Protein AF-X1II59-F1 (afdb_monomer_lite)

Sequence (95 aa):
MTVININIPVRIIDSIKDYAKILQDVVKMNISFDILKFSTTPKGITLIIDVPSEKLNQINEAFKSEGISVERKSTVCVDNELCIDCGACISLCPT

Radius of gyration: 16.46 Å; chains: 1; bounding box: 40×22×46 Å

Secondary structure (DSSP, 8-state):
-EEEEEEEEGGG--SHHHHHHHHHHHHHTT---EEEEEEEETTEEEEEEEE-GGGHHHHHHHHHTTT-EEEE-PPP---TTT-----TTGGG---

Organism: NCBI:txid412755

Structure (mmCIF, N/CA/C/O backbone):
data_AF-X1II59-F1
#
_entry.id   AF-X1II59-F1
#
loop_
_atom_site.group_PDB
_atom_site.id
_atom_site.type_symbol
_atom_site.label_atom_id
_atom_site.label_alt_id
_atom_site.label_comp_id
_atom_site.label_asym_id
_atom_site.label_entity_id
_atom_site.label_seq_id
_atom_site.pdbx_PDB_ins_code
_atom_site.Cartn_x
_atom_site.Cartn_y
_atom_site.Cartn_z
_atom_site.occupancy
_atom_site.B_iso_or_equiv
_atom_site.auth_seq_id
_atom_site.auth_comp_id
_atom_site.auth_asym_id
_atom_site.auth_atom_id
_atom_site.pdbx_PDB_model_num
ATOM 1 N N . MET A 1 1 ? -5.521 -7.296 -10.525 1.00 74.81 1 MET A N 1
ATOM 2 C CA . MET A 1 1 ? -4.652 -7.402 -9.339 1.00 74.81 1 MET A CA 1
ATOM 3 C C . M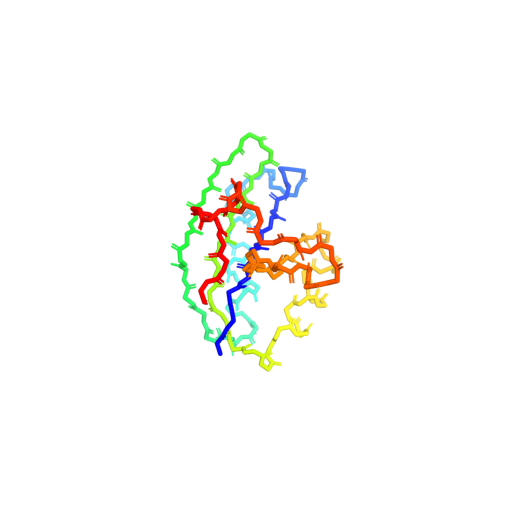ET A 1 1 ? -3.502 -6.434 -9.522 1.00 74.81 1 MET A C 1
ATOM 5 O O . MET A 1 1 ? -2.978 -6.318 -10.628 1.00 74.81 1 MET A O 1
ATOM 9 N N . THR A 1 2 ? -3.204 -5.638 -8.505 1.00 79.44 2 THR A N 1
ATOM 10 C CA . THR A 1 2 ? -2.181 -4.595 -8.541 1.00 79.44 2 THR A CA 1
ATOM 11 C C . THR A 1 2 ? -1.515 -4.501 -7.182 1.00 79.44 2 THR A C 1
ATOM 13 O O . THR A 1 2 ? -2.187 -4.351 -6.164 1.00 79.44 2 THR A O 1
ATOM 16 N N . VAL A 1 3 ? -0.184 -4.514 -7.192 1.00 82.38 3 VAL A N 1
ATOM 17 C CA . VAL A 1 3 ? 0.620 -4.378 -5.983 1.00 82.38 3 VAL A CA 1
ATOM 18 C C . VAL A 1 3 ? 0.784 -2.907 -5.625 1.00 82.38 3 VAL A C 1
ATOM 20 O O . VAL A 1 3 ? 1.262 -2.095 -6.426 1.00 82.38 3 VAL A O 1
ATOM 23 N N . ILE A 1 4 ? 0.431 -2.576 -4.391 1.00 80.62 4 ILE A N 1
ATOM 24 C CA . ILE A 1 4 ? 0.608 -1.248 -3.814 1.00 80.62 4 ILE A CA 1
ATOM 25 C C . ILE A 1 4 ? 1.504 -1.320 -2.583 1.00 80.62 4 ILE A C 1
ATOM 27 O O . ILE A 1 4 ? 1.519 -2.303 -1.842 1.00 80.62 4 ILE A O 1
ATOM 31 N N . ASN A 1 5 ? 2.282 -0.263 -2.399 1.00 81.44 5 ASN A N 1
ATOM 32 C CA . ASN A 1 5 ? 3.125 -0.031 -1.248 1.00 81.44 5 ASN A CA 1
ATOM 33 C C . ASN A 1 5 ? 2.501 1.082 -0.406 1.00 81.44 5 ASN A C 1
ATOM 35 O O . ASN A 1 5 ? 2.300 2.196 -0.881 1.00 81.44 5 ASN A O 1
ATOM 39 N N . ILE A 1 6 ? 2.183 0.764 0.838 1.00 79.31 6 ILE A N 1
ATOM 40 C CA . ILE A 1 6 ? 1.565 1.666 1.796 1.00 79.31 6 ILE A CA 1
ATOM 41 C C . ILE A 1 6 ? 2.628 2.017 2.828 1.00 79.31 6 ILE A C 1
ATOM 43 O O . ILE A 1 6 ? 3.116 1.148 3.558 1.00 79.31 6 ILE A O 1
ATOM 47 N N . ASN A 1 7 ? 2.992 3.296 2.881 1.00 77.62 7 ASN A N 1
ATOM 48 C CA . ASN A 1 7 ? 3.899 3.823 3.885 1.00 77.62 7 ASN A CA 1
ATOM 49 C C . ASN A 1 7 ? 3.112 4.619 4.924 1.00 77.62 7 ASN A C 1
ATOM 51 O O . ASN A 1 7 ? 2.458 5.617 4.608 1.00 77.62 7 ASN A O 1
ATOM 55 N N . ILE A 1 8 ? 3.189 4.161 6.169 1.00 79.75 8 ILE A N 1
ATOM 56 C CA . ILE A 1 8 ? 2.522 4.790 7.301 1.00 79.75 8 ILE A CA 1
ATOM 57 C C . ILE A 1 8 ? 3.614 5.388 8.190 1.00 79.75 8 ILE A C 1
ATOM 59 O O . ILE A 1 8 ? 4.351 4.631 8.832 1.00 79.75 8 ILE A O 1
ATOM 63 N N . PRO A 1 9 ? 3.768 6.722 8.219 1.00 75.06 9 PRO A N 1
ATOM 64 C CA . PRO A 1 9 ? 4.802 7.371 9.009 1.00 75.06 9 PRO A CA 1
ATOM 65 C C . PRO A 1 9 ? 4.557 7.185 10.507 1.00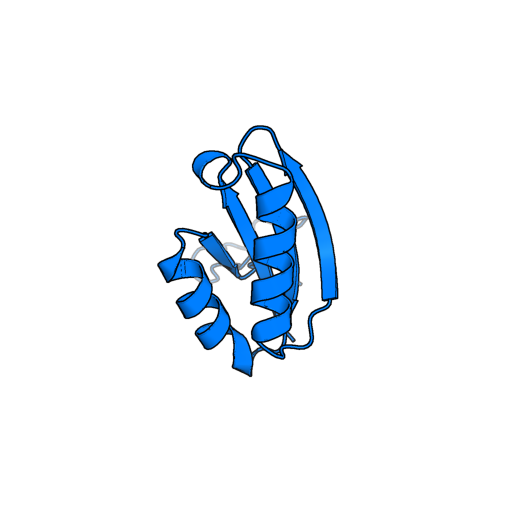 75.06 9 PRO A C 1
ATOM 67 O O . PRO A 1 9 ? 3.418 7.172 10.973 1.00 75.06 9 PRO A O 1
ATOM 70 N N . VAL A 1 10 ? 5.642 7.133 11.283 1.00 74.75 10 VAL A N 1
ATOM 71 C CA . VAL A 1 10 ? 5.582 6.927 12.743 1.00 74.75 10 VAL A CA 1
ATOM 72 C C . VAL A 1 10 ? 4.747 7.989 13.473 1.00 74.75 10 VAL A C 1
ATOM 74 O O . VAL A 1 10 ? 4.191 7.709 14.520 1.00 74.75 10 VAL A O 1
ATOM 77 N N . ARG A 1 11 ? 4.589 9.190 12.896 1.00 70.62 11 ARG A N 1
ATOM 78 C CA . ARG A 1 11 ? 3.761 10.276 13.454 1.00 70.62 11 ARG A CA 1
ATOM 79 C C . ARG A 1 11 ? 2.274 9.912 13.584 1.00 70.62 11 ARG A C 1
ATOM 81 O O . ARG A 1 11 ? 1.570 10.551 14.354 1.00 70.62 11 ARG A O 1
ATOM 88 N N . ILE A 1 12 ? 1.799 8.944 12.801 1.00 67.69 12 ILE A N 1
ATOM 89 C CA . ILE A 1 12 ? 0.411 8.455 12.832 1.00 67.69 12 ILE A CA 1
ATOM 90 C C . ILE A 1 12 ? 0.288 7.240 13.766 1.00 67.69 12 ILE A C 1
ATOM 92 O O . ILE A 1 12 ? -0.802 6.916 14.220 1.00 67.69 12 ILE A O 1
ATOM 96 N N . ILE A 1 13 ? 1.403 6.569 14.063 1.00 64.69 13 ILE A N 1
ATOM 97 C CA . ILE A 1 13 ? 1.441 5.322 14.823 1.00 64.69 13 ILE A CA 1
ATOM 98 C C . ILE A 1 13 ? 2.039 5.639 16.191 1.00 64.69 13 ILE A C 1
ATOM 100 O O . ILE A 1 13 ? 3.239 5.480 16.412 1.00 64.69 13 ILE A O 1
ATOM 104 N N . ASP A 1 14 ? 1.194 6.105 17.104 1.00 58.94 14 ASP A N 1
ATOM 105 C CA . ASP A 1 14 ? 1.605 6.427 18.473 1.00 58.94 14 ASP A CA 1
ATOM 106 C C . ASP A 1 14 ? 1.532 5.171 19.370 1.00 58.94 14 ASP A C 1
ATOM 108 O O . ASP A 1 14 ? 2.212 5.072 20.392 1.00 58.94 14 ASP A O 1
ATOM 112 N N . SER A 1 15 ? 0.745 4.151 18.985 1.00 58.28 15 SER A N 1
ATOM 113 C CA . SER A 1 15 ? 0.585 2.925 19.777 1.00 58.28 15 SER A CA 1
ATOM 114 C C . SER A 1 15 ? 0.178 1.681 18.967 1.00 58.28 15 SER A C 1
ATOM 116 O O . SER A 1 15 ? -0.288 1.751 17.834 1.00 58.28 15 SER A O 1
ATOM 118 N N . ILE A 1 16 ? 0.258 0.498 19.596 1.00 58.12 16 ILE A N 1
ATOM 119 C CA . ILE A 1 16 ? -0.258 -0.789 19.075 1.00 58.12 16 ILE A CA 1
ATOM 120 C C . ILE A 1 16 ? -1.737 -0.705 18.639 1.00 58.12 16 ILE A C 1
ATOM 122 O O . ILE A 1 16 ? -2.183 -1.463 17.779 1.00 58.12 16 ILE A O 1
ATOM 126 N N . LYS A 1 17 ? -2.502 0.238 19.201 1.00 57.62 17 LYS A N 1
ATOM 127 C CA . LYS A 1 17 ? -3.910 0.472 18.854 1.00 57.62 17 LYS A CA 1
ATOM 128 C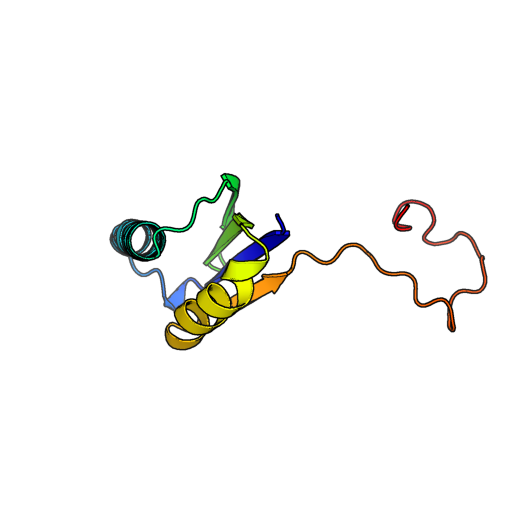 C . LYS A 1 17 ? -4.108 0.965 17.415 1.00 57.62 17 LYS A C 1
ATOM 130 O O . LYS A 1 17 ? -5.137 0.649 16.822 1.00 57.62 17 LYS A O 1
ATOM 135 N N . ASP A 1 18 ? -3.13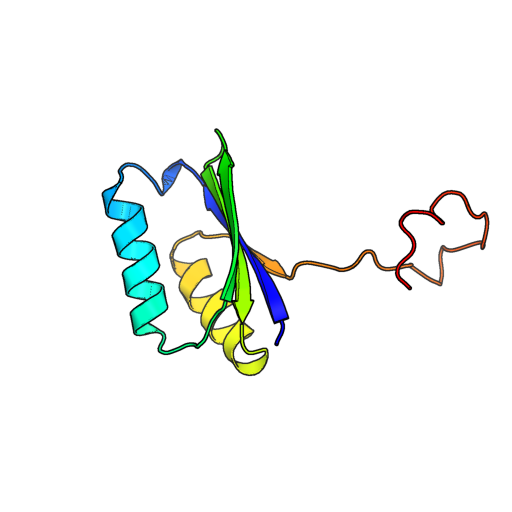0 1.656 16.836 1.00 63.56 18 ASP A N 1
ATOM 136 C CA . ASP A 1 18 ? -3.232 2.190 15.473 1.00 63.56 18 ASP A CA 1
ATOM 137 C C . ASP A 1 18 ? -3.208 1.074 14.417 1.00 63.56 18 ASP A C 1
ATOM 139 O O . ASP A 1 18 ? -3.920 1.144 13.419 1.00 63.56 18 ASP A O 1
ATOM 143 N N . TYR A 1 19 ? -2.500 -0.028 14.687 1.00 62.91 19 TYR A N 1
ATOM 144 C CA . TYR A 1 19 ? -2.484 -1.219 13.827 1.00 62.91 19 TYR A CA 1
ATOM 145 C C . TYR A 1 19 ? -3.875 -1.845 13.702 1.00 62.91 19 TYR A C 1
ATOM 147 O O . TYR A 1 19 ? -4.298 -2.220 12.609 1.00 62.91 19 TYR A O 1
ATOM 155 N N . ALA A 1 20 ? -4.602 -1.940 14.820 1.00 59.22 20 ALA A N 1
ATOM 156 C CA . ALA A 1 20 ? -5.959 -2.469 14.830 1.00 59.22 20 ALA A CA 1
ATOM 157 C C . ALA A 1 20 ? -6.920 -1.555 14.062 1.00 59.22 20 ALA A C 1
ATOM 159 O O . ALA A 1 20 ? -7.790 -2.058 13.359 1.00 59.22 20 ALA A O 1
ATOM 160 N N . LYS A 1 21 ? -6.738 -0.231 14.151 1.00 64.56 21 LYS A N 1
ATOM 161 C CA . LYS A 1 21 ? -7.539 0.743 13.402 1.00 64.56 21 LYS A CA 1
ATOM 162 C C . LYS A 1 21 ? -7.314 0.608 11.892 1.00 64.56 21 LYS A C 1
ATOM 164 O O . LYS A 1 21 ? -8.281 0.445 11.159 1.00 64.56 21 LYS A O 1
ATOM 169 N N . ILE A 1 22 ? -6.055 0.534 11.452 1.00 65.62 22 ILE A N 1
ATOM 170 C CA . ILE A 1 22 ? -5.700 0.309 10.040 1.00 65.62 22 ILE A CA 1
ATOM 171 C C . ILE A 1 22 ? -6.326 -0.994 9.525 1.00 65.62 22 ILE A C 1
ATOM 173 O O . ILE A 1 22 ? -6.947 -1.008 8.467 1.00 65.62 22 ILE A O 1
ATOM 177 N N . LEU A 1 23 ? -6.219 -2.089 10.285 1.00 62.28 23 LEU A N 1
ATOM 178 C CA . LEU A 1 23 ? -6.839 -3.364 9.914 1.00 62.28 23 LEU A CA 1
ATOM 179 C C . LEU A 1 23 ? -8.369 -3.267 9.863 1.00 62.28 23 LEU A C 1
ATOM 181 O O . LEU A 1 23 ? -8.984 -3.817 8.955 1.00 62.28 23 LEU A O 1
ATOM 185 N N . GLN A 1 24 ? -8.991 -2.559 10.805 1.00 62.78 24 GLN A N 1
ATOM 186 C CA . GLN A 1 24 ? -10.439 -2.354 10.818 1.00 62.78 24 GLN A CA 1
ATOM 187 C C . GLN A 1 24 ? -10.919 -1.529 9.628 1.00 62.78 24 GLN A C 1
ATOM 189 O O . GLN A 1 24 ? -11.949 -1.863 9.049 1.00 62.78 24 GLN A O 1
ATOM 194 N N . ASP A 1 25 ? -10.197 -0.477 9.253 1.00 67.25 25 ASP A N 1
ATOM 195 C CA . ASP A 1 25 ? -10.567 0.353 8.110 1.00 67.25 25 ASP A CA 1
ATOM 196 C C . ASP A 1 25 ? -10.391 -0.416 6.799 1.00 67.25 25 ASP A C 1
ATOM 198 O O . ASP A 1 25 ? -11.296 -0.414 5.967 1.00 67.25 25 ASP A O 1
ATOM 202 N N . VAL A 1 26 ? -9.333 -1.218 6.672 1.00 63.81 26 VAL A N 1
ATOM 203 C CA . VAL A 1 26 ? -9.167 -2.131 5.536 1.00 63.81 26 VAL A CA 1
ATOM 204 C C . VAL A 1 26 ? -10.291 -3.184 5.476 1.00 63.81 26 VAL A C 1
ATOM 206 O O . VAL A 1 26 ? -10.846 -3.427 4.404 1.00 63.81 26 VAL A O 1
ATOM 209 N N . VAL A 1 27 ? -10.694 -3.770 6.610 1.00 60.44 27 VAL A N 1
ATOM 210 C CA . VAL A 1 27 ? -11.826 -4.718 6.674 1.00 60.44 27 VAL A CA 1
ATOM 211 C C . VAL A 1 27 ? -13.148 -4.041 6.291 1.00 60.44 27 VAL A C 1
ATOM 213 O O . VAL A 1 27 ? -13.938 -4.619 5.544 1.00 60.44 27 VAL A O 1
ATOM 216 N N . LYS A 1 28 ? -13.389 -2.798 6.731 1.00 65.12 28 LYS A N 1
ATOM 217 C CA . LYS A 1 28 ? -14.589 -2.024 6.360 1.00 65.12 28 LYS A CA 1
ATOM 218 C C . LYS A 1 28 ? -14.673 -1.726 4.869 1.00 65.12 28 LYS A C 1
ATOM 220 O O . LYS A 1 28 ? -15.776 -1.569 4.352 1.00 65.12 28 LYS A O 1
ATOM 225 N N . MET A 1 29 ? -13.542 -1.638 4.173 1.00 65.81 29 MET A N 1
ATOM 226 C CA . MET A 1 29 ? -13.537 -1.353 2.739 1.00 65.81 29 MET A CA 1
ATOM 227 C C . MET A 1 29 ? -14.114 -2.508 1.904 1.00 65.81 29 MET A C 1
ATOM 229 O O . MET A 1 29 ? -14.442 -2.289 0.738 1.00 65.81 29 MET A O 1
ATOM 233 N N . ASN A 1 30 ? -14.301 -3.703 2.487 1.00 67.88 30 ASN A N 1
ATOM 234 C CA . ASN A 1 30 ? -14.801 -4.904 1.806 1.00 67.88 30 ASN A CA 1
ATOM 235 C C . ASN A 1 30 ? -14.013 -5.209 0.516 1.00 67.88 30 ASN A C 1
ATOM 237 O O . ASN A 1 30 ? -14.577 -5.549 -0.526 1.00 67.88 30 ASN A O 1
ATOM 241 N N . ILE A 1 31 ? -12.694 -5.017 0.579 1.00 72.06 31 ILE A N 1
ATOM 242 C CA . ILE A 1 31 ? -11.758 -5.275 -0.514 1.00 72.06 31 ILE A CA 1
ATOM 243 C C . ILE A 1 31 ? -11.027 -6.572 -0.177 1.00 72.06 31 ILE A C 1
ATOM 245 O O . ILE A 1 31 ? -10.528 -6.725 0.933 1.00 72.06 31 ILE A O 1
ATOM 249 N N . SER A 1 32 ? -10.953 -7.503 -1.126 1.00 71.06 32 SER A N 1
ATOM 250 C CA . SER A 1 32 ? -10.065 -8.663 -1.006 1.00 71.06 32 SER A CA 1
ATOM 251 C C . SER A 1 32 ? -8.631 -8.199 -1.238 1.00 71.06 32 SER A C 1
ATOM 253 O O . SER A 1 32 ? -8.374 -7.574 -2.262 1.00 71.06 32 SER A O 1
ATOM 255 N N . PHE A 1 33 ? -7.709 -8.475 -0.321 1.00 77.12 33 PHE A N 1
ATOM 256 C CA . PHE A 1 33 ? -6.298 -8.122 -0.478 1.00 77.12 33 PHE A CA 1
ATOM 257 C C . PHE A 1 33 ? -5.398 -9.207 0.104 1.00 77.12 33 PHE A C 1
ATOM 259 O O . PHE A 1 33 ? -5.764 -9.867 1.076 1.00 77.12 33 PHE A O 1
ATOM 266 N N . ASP A 1 34 ? -4.202 -9.336 -0.462 1.00 80.25 34 ASP A N 1
ATOM 267 C CA . ASP A 1 34 ? -3.158 -10.229 0.033 1.00 80.25 34 ASP A CA 1
ATOM 268 C C . ASP A 1 34 ? -1.980 -9.423 0.569 1.00 80.25 34 ASP A C 1
ATOM 270 O O . ASP A 1 34 ? -1.518 -8.473 -0.065 1.00 80.25 34 ASP A O 1
ATOM 274 N N . ILE A 1 35 ? -1.461 -9.804 1.738 1.00 83.00 35 ILE A N 1
ATOM 275 C CA . ILE A 1 35 ? -0.279 -9.161 2.320 1.00 83.00 35 ILE A CA 1
ATOM 276 C C . ILE A 1 35 ? 0.970 -9.839 1.761 1.00 83.00 35 ILE A C 1
ATOM 278 O O . ILE A 1 35 ? 1.336 -10.934 2.177 1.00 83.00 35 ILE A O 1
ATOM 282 N N . LEU A 1 36 ? 1.659 -9.160 0.843 1.00 83.38 36 LEU A N 1
ATOM 283 C CA . LEU A 1 36 ? 2.902 -9.656 0.250 1.00 83.38 36 LEU A CA 1
ATOM 284 C C . LEU A 1 36 ? 4.105 -9.422 1.166 1.00 83.38 36 LEU A C 1
ATOM 286 O O . LEU A 1 36 ? 5.033 -10.230 1.205 1.00 83.38 36 LEU A O 1
ATOM 290 N N . LYS A 1 37 ? 4.130 -8.289 1.876 1.00 83.81 37 LYS A N 1
ATOM 291 C CA . LYS A 1 37 ? 5.207 -7.961 2.817 1.00 83.81 37 LYS A CA 1
ATOM 292 C C . LYS A 1 37 ? 4.742 -6.974 3.874 1.00 83.81 37 LYS A C 1
ATOM 294 O O . LYS A 1 37 ? 4.125 -5.964 3.561 1.00 83.81 37 LYS A O 1
ATOM 299 N N . PHE A 1 38 ? 5.143 -7.223 5.112 1.00 84.75 38 PHE A N 1
ATOM 300 C CA . PHE A 1 38 ? 5.019 -6.282 6.218 1.00 84.75 38 PHE A CA 1
ATOM 301 C C . PHE A 1 38 ? 6.406 -6.013 6.800 1.00 84.75 38 PHE A C 1
ATOM 303 O O . PHE A 1 38 ? 7.205 -6.935 6.980 1.00 84.75 38 PHE A O 1
ATOM 310 N N . SER A 1 39 ? 6.743 -4.751 7.044 1.00 80.69 39 SER A N 1
ATOM 311 C CA . SER A 1 39 ? 8.029 -4.380 7.633 1.00 80.69 39 SER A CA 1
ATOM 312 C C . SER A 1 39 ? 7.896 -3.136 8.497 1.00 80.69 39 SER A C 1
ATOM 314 O O . SER A 1 39 ? 7.336 -2.126 8.074 1.00 80.69 39 SER A O 1
ATOM 316 N N . THR A 1 40 ? 8.468 -3.199 9.694 1.00 80.75 40 THR A N 1
ATOM 317 C CA . THR A 1 40 ? 8.559 -2.057 10.604 1.00 80.75 40 THR A CA 1
ATOM 318 C C . THR A 1 40 ? 9.940 -1.434 10.474 1.00 80.75 40 THR A C 1
ATOM 320 O O . THR A 1 40 ? 10.956 -2.124 10.532 1.00 80.75 40 THR A O 1
ATOM 323 N N . THR A 1 41 ? 9.983 -0.120 10.294 1.00 78.00 41 THR A N 1
ATOM 324 C CA . THR A 1 41 ? 11.214 0.669 10.210 1.00 78.00 41 THR A CA 1
ATOM 325 C C . THR A 1 41 ? 11.173 1.791 11.249 1.00 78.00 41 THR A C 1
ATOM 327 O O . THR A 1 41 ? 10.088 2.173 11.686 1.00 78.00 41 THR A O 1
ATOM 330 N N . PRO A 1 42 ? 12.313 2.405 11.609 1.00 79.31 42 PRO A N 1
ATOM 331 C CA . PRO A 1 42 ? 12.323 3.581 12.486 1.00 79.31 42 PRO A CA 1
ATOM 332 C C . PRO A 1 42 ? 11.507 4.767 11.943 1.00 79.31 42 PRO A C 1
ATOM 334 O O . PRO A 1 42 ? 11.119 5.647 12.702 1.00 79.31 42 PRO A O 1
ATOM 337 N N . LYS A 1 43 ? 11.250 4.805 10.626 1.00 77.50 43 LYS A N 1
ATOM 338 C CA . LYS A 1 43 ? 10.439 5.840 9.968 1.00 77.50 43 LYS A CA 1
ATOM 339 C C . LYS A 1 43 ? 8.931 5.557 10.031 1.00 77.50 43 LYS A C 1
ATOM 341 O O . LYS A 1 43 ? 8.143 6.458 9.750 1.00 77.50 43 LYS A O 1
ATOM 346 N N . GLY A 1 44 ? 8.529 4.339 10.398 1.00 79.94 44 GLY A N 1
ATOM 347 C CA . GLY A 1 44 ? 7.140 3.886 10.386 1.00 79.94 44 GLY A CA 1
ATOM 348 C C . GLY A 1 44 ? 6.978 2.489 9.787 1.00 79.94 44 GLY A C 1
ATOM 349 O O . GLY A 1 44 ? 7.924 1.699 9.724 1.00 79.94 44 GLY A O 1
ATOM 350 N N . ILE A 1 45 ? 5.772 2.177 9.324 1.00 81.75 45 ILE A N 1
ATOM 351 C CA . ILE A 1 45 ? 5.407 0.866 8.779 1.00 81.75 45 ILE A CA 1
ATOM 352 C C . ILE A 1 45 ? 5.397 0.930 7.256 1.00 81.75 45 ILE A C 1
ATOM 354 O O . ILE A 1 45 ? 4.912 1.887 6.658 1.00 81.75 45 ILE A O 1
ATOM 358 N N . THR A 1 46 ? 5.918 -0.117 6.629 1.00 81.25 46 THR A N 1
ATOM 359 C CA . THR A 1 46 ? 5.786 -0.362 5.194 1.00 81.25 46 THR A CA 1
ATOM 360 C C . THR A 1 46 ? 4.991 -1.644 4.987 1.00 81.25 46 THR A C 1
ATOM 362 O O . THR A 1 46 ? 5.389 -2.711 5.463 1.00 81.25 46 THR A O 1
ATOM 365 N N . LEU A 1 47 ? 3.870 -1.537 4.280 1.00 82.19 47 LEU A N 1
ATOM 366 C CA . LEU A 1 47 ? 2.981 -2.646 3.964 1.00 82.19 47 LEU A CA 1
ATOM 367 C C . LEU A 1 47 ? 2.854 -2.764 2.442 1.00 82.19 47 LEU A C 1
ATOM 369 O O . LEU A 1 47 ? 2.433 -1.829 1.772 1.00 82.19 47 LEU A O 1
ATOM 373 N N . ILE A 1 48 ? 3.210 -3.920 1.894 1.00 84.31 48 ILE A N 1
ATOM 374 C CA . ILE A 1 48 ? 3.044 -4.238 0.478 1.00 84.31 48 ILE A CA 1
ATOM 375 C C . ILE A 1 48 ? 1.870 -5.198 0.368 1.00 84.31 48 ILE A C 1
ATOM 377 O O . ILE A 1 48 ? 1.954 -6.320 0.876 1.00 84.31 48 ILE A O 1
ATOM 381 N N . ILE A 1 49 ? 0.804 -4.764 -0.298 1.00 82.75 49 ILE A N 1
ATOM 382 C CA . ILE A 1 49 ? -0.400 -5.570 -0.508 1.00 82.75 49 ILE A CA 1
ATOM 383 C C . ILE A 1 49 ? -0.748 -5.677 -1.987 1.00 82.75 49 ILE A C 1
ATOM 385 O O . ILE A 1 49 ? -0.476 -4.758 -2.762 1.00 82.75 49 ILE A O 1
ATOM 389 N N . ASP A 1 50 ? -1.350 -6.796 -2.372 1.00 83.44 50 ASP A N 1
ATOM 390 C CA . ASP A 1 50 ? -1.986 -6.964 -3.675 1.00 83.44 50 ASP A CA 1
ATOM 391 C C . ASP A 1 50 ? -3.490 -6.715 -3.550 1.00 83.44 50 ASP A C 1
ATOM 393 O O . ASP A 1 50 ? -4.136 -7.243 -2.644 1.00 83.44 50 ASP A O 1
ATOM 397 N N . VAL A 1 51 ? -4.033 -5.866 -4.425 1.00 83.69 51 VAL A N 1
ATOM 398 C CA . VAL A 1 51 ? -5.442 -5.455 -4.410 1.00 83.69 51 VAL A CA 1
ATOM 399 C C . VAL A 1 51 ? -6.066 -5.502 -5.813 1.00 83.69 51 VAL A C 1
ATOM 401 O O . VAL A 1 51 ? -5.368 -5.356 -6.822 1.00 83.69 51 VAL A O 1
ATOM 404 N N . PRO A 1 52 ? -7.398 -5.629 -5.929 1.00 83.00 52 PRO A N 1
ATOM 405 C CA . PRO A 1 52 ? -8.117 -5.467 -7.183 1.00 83.00 52 PRO A CA 1
ATOM 406 C C . PRO A 1 52 ? -7.859 -4.087 -7.792 1.00 83.00 52 PRO A C 1
ATOM 408 O O . PRO A 1 52 ? -8.027 -3.055 -7.143 1.00 83.00 52 PRO A O 1
ATOM 411 N N . SER A 1 53 ? -7.492 -4.061 -9.071 1.00 81.12 53 SER A N 1
ATOM 412 C CA . SER A 1 53 ? -7.096 -2.843 -9.792 1.00 81.12 53 SER A CA 1
ATOM 413 C C . SER A 1 53 ? -8.221 -1.799 -9.849 1.00 81.12 53 SER A C 1
ATOM 415 O O . SER A 1 53 ? -7.968 -0.601 -9.786 1.00 81.12 53 SER A O 1
ATOM 417 N N . GLU A 1 54 ? -9.469 -2.262 -9.893 1.00 81.00 54 GLU A N 1
ATOM 418 C CA . GLU A 1 54 ? -10.695 -1.455 -9.834 1.00 81.00 54 GLU A CA 1
ATOM 419 C C . GLU A 1 54 ? -10.870 -0.681 -8.516 1.00 81.00 54 GLU A C 1
ATOM 421 O O . GLU A 1 54 ? -11.472 0.392 -8.499 1.00 81.00 54 GLU A O 1
ATOM 426 N N . LYS A 1 55 ? -10.311 -1.182 -7.409 1.00 78.19 55 LYS A N 1
ATOM 427 C CA . LYS A 1 55 ? -10.441 -0.583 -6.073 1.00 78.19 55 LYS A CA 1
ATOM 428 C C . LYS A 1 55 ? -9.314 0.386 -5.728 1.00 78.19 55 LYS A C 1
ATOM 430 O O . LYS A 1 55 ? -9.359 1.033 -4.685 1.00 78.19 55 LYS A O 1
ATOM 435 N N . LEU A 1 56 ? -8.327 0.540 -6.609 1.00 78.19 56 LEU A N 1
ATOM 436 C CA . LEU A 1 56 ? -7.122 1.329 -6.353 1.00 78.19 56 LEU A CA 1
ATOM 437 C C . LEU A 1 56 ? -7.422 2.819 -6.112 1.00 78.19 56 LEU A C 1
ATOM 439 O O . LEU A 1 56 ? -6.811 3.439 -5.246 1.00 78.19 56 LEU A O 1
ATOM 443 N N . ASN A 1 57 ? -8.402 3.380 -6.825 1.00 79.38 57 ASN 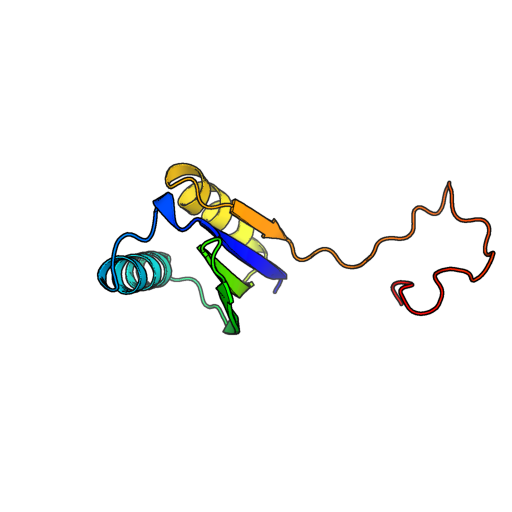A N 1
ATOM 444 C CA . ASN A 1 57 ? -8.831 4.769 -6.623 1.00 79.38 57 ASN A CA 1
ATOM 445 C C . ASN A 1 57 ? -9.503 4.964 -5.257 1.00 79.38 57 ASN A C 1
ATOM 447 O O . ASN A 1 57 ? -9.136 5.876 -4.524 1.00 79.38 57 ASN A O 1
ATOM 451 N N . GLN A 1 58 ? -10.410 4.055 -4.886 1.00 79.44 58 GLN A N 1
ATOM 452 C CA . GLN A 1 58 ? -11.095 4.073 -3.590 1.00 79.44 58 GLN A CA 1
ATOM 453 C C . GLN A 1 58 ? -10.095 3.972 -2.425 1.00 79.44 58 GLN A C 1
ATOM 455 O O . GLN A 1 58 ? -10.237 4.653 -1.412 1.00 79.44 58 GLN A O 1
ATOM 460 N N . ILE A 1 59 ? -9.059 3.146 -2.595 1.00 77.62 59 ILE A N 1
ATOM 461 C CA . ILE A 1 59 ? -7.950 2.991 -1.650 1.00 77.62 59 ILE A CA 1
ATOM 462 C C . ILE A 1 59 ? -7.154 4.289 -1.508 1.00 77.62 59 ILE A C 1
ATOM 464 O O . ILE A 1 59 ? -6.936 4.760 -0.393 1.00 77.62 59 ILE A O 1
ATOM 468 N N . ASN A 1 60 ? -6.751 4.887 -2.630 1.00 78.62 60 ASN A N 1
ATOM 469 C CA . ASN A 1 60 ? -5.997 6.136 -2.620 1.00 78.62 60 ASN A CA 1
ATOM 470 C C . ASN A 1 60 ? -6.770 7.266 -1.936 1.00 78.62 60 ASN A C 1
ATOM 472 O O . ASN A 1 60 ? -6.180 8.003 -1.154 1.00 78.62 60 ASN A O 1
ATOM 476 N N . GLU A 1 61 ? -8.071 7.406 -2.195 1.00 77.31 61 GLU A N 1
ATOM 477 C CA . GLU A 1 61 ? -8.884 8.444 -1.554 1.00 77.31 61 GLU A CA 1
ATOM 478 C C . GLU A 1 61 ? -9.016 8.237 -0.041 1.00 77.31 61 GLU A C 1
ATOM 480 O O . GLU A 1 61 ? -8.816 9.188 0.719 1.00 77.31 61 GLU A O 1
ATOM 485 N N . ALA A 1 62 ? -9.274 7.002 0.405 1.00 73.69 62 ALA A N 1
ATOM 486 C CA . ALA A 1 62 ? -9.393 6.680 1.826 1.00 73.69 62 ALA A CA 1
ATOM 487 C C . ALA A 1 62 ? -8.097 6.994 2.592 1.00 73.69 62 ALA A C 1
ATOM 489 O O . ALA A 1 62 ? -8.121 7.692 3.605 1.00 73.69 62 ALA A O 1
ATOM 490 N N . PHE A 1 63 ? -6.951 6.553 2.067 1.00 73.44 63 PHE A N 1
ATOM 491 C CA . PHE A 1 63 ? -5.658 6.735 2.729 1.00 73.44 63 PHE A CA 1
ATOM 492 C C . PHE A 1 63 ? -5.109 8.163 2.625 1.00 73.44 63 PHE A C 1
ATOM 494 O O . PHE A 1 63 ? -4.472 8.648 3.565 1.00 73.44 63 PHE A O 1
ATOM 501 N N . LYS A 1 64 ? -5.405 8.887 1.537 1.00 72.38 64 LYS A N 1
ATOM 502 C CA . LYS A 1 64 ? -4.998 10.292 1.374 1.00 72.38 64 LYS A CA 1
ATOM 503 C C . LYS A 1 64 ? -5.633 11.197 2.431 1.00 72.38 64 LYS A C 1
ATOM 505 O O . LYS A 1 64 ? -4.975 12.129 2.890 1.00 72.38 64 LYS A O 1
ATOM 510 N N . SER A 1 65 ? -6.866 10.904 2.856 1.00 66.38 65 SER A N 1
ATOM 511 C CA . SER A 1 65 ? -7.540 11.652 3.925 1.00 66.38 65 SER A CA 1
ATOM 512 C C . SER A 1 65 ? -6.892 11.467 5.304 1.00 66.38 65 SER A C 1
ATOM 514 O O . SER A 1 65 ? -7.068 12.322 6.169 1.00 66.38 65 SER A O 1
ATOM 516 N N . GLU A 1 66 ? -6.139 10.384 5.515 1.00 67.19 66 GLU A N 1
ATOM 517 C CA . GLU A 1 66 ? -5.432 10.098 6.771 1.00 67.19 66 GLU A CA 1
ATOM 518 C C . GLU A 1 66 ? -3.929 10.436 6.706 1.00 67.19 66 GLU A C 1
ATOM 520 O O . GLU A 1 66 ? -3.199 10.199 7.663 1.00 67.19 66 GLU A O 1
ATOM 525 N N . GLY A 1 67 ? -3.446 11.024 5.602 1.00 66.56 67 GLY A N 1
ATOM 526 C CA . GLY A 1 67 ? -2.028 11.368 5.425 1.00 66.56 67 GLY A CA 1
ATOM 527 C C . GLY A 1 67 ? -1.120 10.159 5.167 1.00 66.56 67 GLY A C 1
ATOM 528 O O . GLY A 1 67 ? 0.100 10.255 5.314 1.00 66.56 67 GLY A O 1
ATOM 529 N N . ILE A 1 68 ? -1.705 9.023 4.783 1.00 74.94 68 ILE A N 1
ATOM 530 C CA . ILE A 1 68 ? -0.996 7.788 4.453 1.00 74.94 68 ILE A CA 1
ATOM 531 C C . ILE A 1 68 ? -0.599 7.830 2.974 1.00 74.94 68 ILE A C 1
ATOM 533 O O . ILE A 1 68 ? -1.417 8.128 2.101 1.00 74.94 68 ILE A O 1
ATOM 537 N N . SER A 1 69 ? 0.672 7.541 2.684 1.00 69.25 69 SER A N 1
ATOM 538 C CA . SER A 1 69 ? 1.186 7.538 1.311 1.00 69.25 69 SER A CA 1
ATOM 539 C C . SER A 1 69 ? 1.007 6.157 0.691 1.00 69.25 69 SER A C 1
ATOM 541 O O . SER A 1 69 ? 1.547 5.171 1.193 1.00 69.25 69 SER A O 1
ATOM 543 N N . VAL A 1 70 ? 0.249 6.097 -0.404 1.00 75.06 70 VAL A N 1
ATOM 544 C CA . VAL A 1 70 ? 0.055 4.886 -1.204 1.00 75.06 70 VAL A CA 1
ATOM 545 C C . VAL A 1 70 ? 0.774 5.076 -2.529 1.00 75.06 70 VAL A C 1
ATOM 547 O O . VAL A 1 70 ? 0.423 5.940 -3.331 1.00 75.06 70 VAL A O 1
ATOM 550 N N . GLU A 1 71 ? 1.789 4.259 -2.762 1.00 74.50 71 GLU A N 1
ATOM 551 C CA . GLU A 1 71 ? 2.550 4.245 -4.001 1.00 74.50 71 GLU A CA 1
ATOM 552 C C . GLU A 1 71 ? 2.259 2.943 -4.737 1.00 74.50 71 GLU A C 1
ATOM 554 O O . GLU A 1 71 ? 2.317 1.853 -4.163 1.00 74.50 71 GLU A O 1
ATOM 559 N N . ARG A 1 72 ? 1.958 3.017 -6.036 1.00 72.62 72 ARG A N 1
ATOM 560 C CA . ARG A 1 72 ? 1.960 1.801 -6.852 1.00 72.62 72 ARG A CA 1
ATOM 561 C C . ARG A 1 72 ? 3.384 1.263 -6.840 1.00 72.62 72 ARG A C 1
ATOM 563 O O . ARG A 1 72 ? 4.325 2.026 -7.047 1.00 72.62 72 ARG A O 1
ATOM 570 N N . LYS A 1 73 ? 3.552 -0.040 -6.611 1.00 66.38 73 LYS A N 1
ATOM 571 C CA . LYS A 1 73 ? 4.874 -0.643 -6.748 1.00 66.38 73 LYS A CA 1
ATOM 572 C C . LYS A 1 73 ? 5.235 -0.598 -8.232 1.00 66.38 73 LYS A C 1
ATOM 574 O O . LYS A 1 73 ? 4.728 -1.391 -9.021 1.00 66.38 73 LYS A O 1
ATOM 579 N N . SER A 1 74 ? 6.025 0.395 -8.616 1.00 59.16 74 SER A N 1
ATOM 580 C CA . SER A 1 74 ? 6.480 0.554 -9.989 1.00 59.16 74 SER A CA 1
ATOM 581 C C . SER A 1 74 ? 7.468 -0.561 -10.301 1.00 59.16 74 SER A C 1
ATOM 583 O O . SER A 1 74 ? 8.424 -0.787 -9.556 1.00 59.16 74 SER A O 1
ATOM 585 N N . THR A 1 75 ? 7.237 -1.262 -11.405 1.00 61.72 75 THR A N 1
ATOM 586 C CA . THR A 1 75 ? 8.315 -1.964 -12.099 1.00 61.72 75 THR A CA 1
ATOM 587 C C . THR A 1 75 ? 9.361 -0.916 -12.488 1.00 61.72 75 THR A C 1
ATOM 589 O O . THR A 1 75 ? 9.010 0.243 -12.725 1.00 61.72 75 THR A O 1
ATOM 592 N N . VAL A 1 76 ? 10.644 -1.286 -12.531 1.00 73.50 76 VAL A N 1
ATOM 593 C CA . VAL A 1 76 ? 11.625 -0.454 -13.241 1.00 73.50 76 VAL A CA 1
ATOM 594 C C . VAL A 1 76 ? 11.054 -0.218 -14.641 1.00 73.50 76 VAL A C 1
ATOM 596 O O . VAL A 1 76 ? 10.542 -1.152 -15.244 1.00 73.50 76 VAL A O 1
ATOM 599 N N . CYS A 1 77 ? 11.053 1.016 -15.127 1.00 76.56 77 CYS A N 1
ATOM 600 C CA . CYS A 1 77 ? 10.592 1.330 -16.475 1.00 76.56 77 CYS A CA 1
ATOM 601 C C . CYS A 1 77 ? 11.791 1.831 -17.268 1.00 76.56 77 CYS A C 1
ATOM 603 O O . CYS A 1 77 ? 12.542 2.674 -16.774 1.00 76.56 77 CYS A O 1
ATOM 605 N N . VAL A 1 78 ? 11.971 1.309 -18.480 1.00 84.06 78 VAL A N 1
ATOM 606 C CA . VAL A 1 78 ? 12.956 1.849 -19.418 1.00 84.06 78 VAL A CA 1
ATOM 607 C C . VAL A 1 78 ? 12.324 3.036 -20.121 1.00 84.06 78 VAL A C 1
ATOM 609 O O . VAL A 1 78 ? 11.265 2.913 -20.736 1.00 84.06 78 VAL A O 1
ATOM 612 N N . ASP A 1 79 ? 12.985 4.182 -20.028 1.00 89.00 79 ASP A N 1
ATOM 613 C CA . ASP A 1 79 ? 12.725 5.296 -20.925 1.00 89.00 79 ASP A CA 1
ATOM 614 C C . ASP A 1 79 ? 13.386 4.978 -22.275 1.00 89.00 79 ASP A C 1
ATOM 616 O O . ASP A 1 79 ? 14.607 5.065 -22.412 1.00 89.00 79 ASP A O 1
ATOM 620 N N . ASN A 1 80 ? 12.589 4.538 -23.251 1.00 88.69 80 ASN A N 1
ATOM 621 C CA . ASN A 1 80 ? 13.088 4.126 -24.567 1.00 88.69 80 ASN A CA 1
ATOM 622 C C . ASN A 1 80 ? 13.633 5.295 -25.401 1.00 88.69 80 ASN A C 1
ATOM 624 O O . ASN A 1 80 ? 14.337 5.050 -26.374 1.00 88.69 80 ASN A O 1
ATOM 628 N N . GLU A 1 81 ? 13.325 6.545 -25.046 1.00 94.81 81 GLU A N 1
ATOM 629 C CA . GLU A 1 81 ? 13.870 7.715 -25.744 1.00 94.81 81 GLU A CA 1
ATOM 630 C C . GLU A 1 81 ? 15.296 8.028 -25.271 1.00 94.81 81 GLU A C 1
ATOM 632 O O . GLU A 1 81 ? 16.118 8.523 -26.042 1.00 94.81 81 GLU A O 1
ATOM 637 N N . LEU A 1 82 ? 15.604 7.712 -24.009 1.00 92.19 82 LEU A N 1
ATOM 638 C CA . LEU A 1 82 ? 16.926 7.909 -23.406 1.00 92.19 82 LEU A CA 1
ATOM 639 C C . LEU A 1 82 ? 17.801 6.648 -23.418 1.00 92.19 82 LEU A C 1
ATOM 641 O O . LEU A 1 82 ? 19.019 6.741 -23.242 1.00 92.19 82 LEU A O 1
ATOM 645 N N . CYS A 1 83 ? 17.205 5.466 -23.579 1.00 92.75 83 CYS A N 1
ATOM 646 C CA . CYS A 1 83 ? 17.934 4.206 -23.623 1.00 92.75 83 CYS A CA 1
ATOM 647 C C . CYS A 1 83 ? 18.782 4.114 -24.897 1.00 92.75 83 CYS A C 1
ATOM 649 O O . CYS A 1 83 ? 18.272 4.205 -26.007 1.00 92.75 83 CYS A O 1
ATOM 651 N N . ILE A 1 84 ? 20.084 3.889 -24.723 1.00 94.81 84 ILE A N 1
ATOM 652 C CA . ILE A 1 84 ? 21.048 3.706 -25.822 1.00 94.81 84 ILE A CA 1
ATOM 653 C C . ILE A 1 84 ? 21.591 2.270 -25.897 1.00 94.81 84 ILE A C 1
ATOM 655 O O . ILE A 1 84 ? 22.679 2.053 -26.425 1.00 94.81 84 ILE A O 1
ATOM 659 N N . ASP A 1 85 ? 20.903 1.309 -25.273 1.00 92.31 85 ASP A N 1
ATOM 660 C CA . ASP A 1 85 ? 21.286 -0.113 -25.247 1.00 92.31 85 ASP A CA 1
ATOM 661 C C . ASP A 1 85 ? 22.726 -0.388 -24.756 1.00 92.31 85 ASP A C 1
ATOM 663 O O . ASP A 1 85 ? 23.387 -1.340 -25.167 1.00 92.31 85 ASP A O 1
ATOM 667 N N . CYS A 1 86 ? 23.235 0.423 -23.819 1.00 94.50 86 CYS A N 1
ATOM 668 C CA . CYS A 1 86 ? 24.613 0.292 -23.321 1.00 94.50 86 CYS A CA 1
ATOM 669 C C . CYS A 1 86 ? 24.840 -0.902 -22.373 1.00 94.50 86 CYS A C 1
ATOM 671 O O . CYS A 1 86 ? 25.981 -1.226 -22.050 1.00 94.50 86 CYS A O 1
ATOM 673 N N . GLY A 1 87 ? 23.769 -1.524 -21.873 1.00 91.19 87 GLY A N 1
ATOM 674 C CA . GLY A 1 87 ? 23.832 -2.688 -20.983 1.00 91.19 87 GLY A CA 1
ATOM 675 C C . GLY A 1 87 ? 24.184 -2.396 -19.517 1.00 91.19 87 GLY A C 1
ATOM 676 O O . GLY A 1 87 ? 24.181 -3.319 -18.707 1.00 91.19 87 GLY A O 1
ATOM 677 N N . ALA A 1 88 ? 24.428 -1.140 -19.125 1.00 91.44 88 ALA A N 1
ATOM 678 C CA . ALA A 1 88 ? 24.819 -0.790 -17.751 1.00 91.44 88 ALA A CA 1
ATOM 679 C C . ALA A 1 88 ? 23.769 -1.170 -16.687 1.00 91.44 88 ALA A C 1
ATOM 681 O O . ALA A 1 88 ? 24.114 -1.500 -15.554 1.00 91.44 88 ALA A O 1
ATOM 682 N N . CYS A 1 89 ? 22.486 -1.137 -17.051 1.00 90.81 89 CYS A N 1
ATOM 683 C CA . CYS A 1 89 ? 21.362 -1.460 -16.175 1.00 90.81 89 CYS A CA 1
ATOM 684 C C . CYS A 1 89 ? 20.738 -2.837 -16.457 1.00 90.81 89 CYS A C 1
ATOM 686 O O . CYS A 1 89 ? 19.662 -3.110 -15.933 1.00 90.81 89 CYS A O 1
ATOM 688 N N . ILE A 1 90 ? 21.382 -3.713 -17.244 1.00 89.44 90 ILE A N 1
ATOM 689 C CA . ILE A 1 90 ? 20.780 -4.978 -17.712 1.00 89.44 90 ILE A CA 1
ATOM 690 C C . ILE A 1 90 ? 20.225 -5.846 -16.569 1.00 89.44 90 ILE A C 1
ATOM 692 O O . ILE A 1 90 ? 19.136 -6.393 -16.686 1.00 89.44 90 ILE A O 1
ATOM 696 N N . SER A 1 91 ? 20.912 -5.894 -15.424 1.00 87.44 91 SER A N 1
ATOM 697 C CA . SER A 1 91 ? 20.491 -6.659 -14.238 1.00 87.44 91 SER A CA 1
ATOM 698 C C . SER A 1 91 ? 19.230 -6.120 -13.551 1.00 87.44 91 SER A C 1
ATOM 700 O O . SER A 1 91 ? 18.642 -6.806 -12.721 1.00 87.44 91 SER A O 1
ATOM 702 N N . LEU A 1 92 ? 18.852 -4.877 -13.844 1.00 83.56 92 LEU A N 1
ATOM 703 C CA . LEU A 1 92 ? 17.668 -4.195 -13.318 1.00 83.56 92 LEU A CA 1
ATOM 704 C C . LEU A 1 92 ? 16.622 -3.949 -14.412 1.00 83.56 92 LEU A C 1
ATOM 706 O O . LEU A 1 92 ? 15.566 -3.388 -14.122 1.00 83.56 92 LEU A O 1
ATOM 710 N N . CYS A 1 93 ? 16.931 -4.314 -15.660 1.00 84.62 93 CYS A N 1
ATOM 711 C CA . CYS A 1 93 ? 16.096 -4.009 -16.805 1.00 84.62 93 CYS A CA 1
ATOM 712 C C . CYS A 1 93 ? 14.768 -4.774 -16.677 1.00 84.62 93 CYS A C 1
ATOM 714 O O . CYS A 1 93 ? 14.790 -5.987 -16.445 1.00 84.62 93 CYS A O 1
ATOM 716 N N . PRO A 1 94 ? 13.613 -4.097 -16.782 1.00 77.31 94 PRO A N 1
ATOM 717 C CA . PRO A 1 94 ? 12.323 -4.771 -16.790 1.00 77.31 94 PRO A CA 1
ATOM 718 C C . PRO A 1 94 ? 12.232 -5.698 -18.003 1.00 77.31 94 PRO A C 1
ATOM 720 O O . PRO A 1 94 ? 12.404 -5.251 -19.133 1.00 77.31 94 PRO A O 1
ATOM 723 N N . THR A 1 95 ? 12.001 -6.988 -17.752 1.00 64.62 95 THR A N 1
ATOM 724 C CA . THR A 1 95 ? 11.667 -7.972 -18.797 1.00 64.62 95 THR A CA 1
ATOM 725 C C . THR A 1 95 ? 10.207 -7.8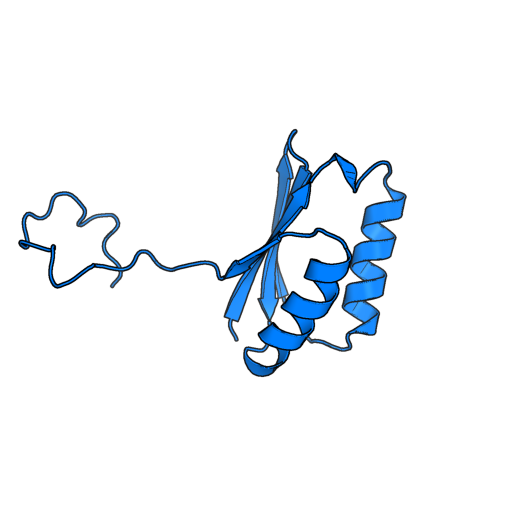39 -19.202 1.00 64.62 95 THR A C 1
ATOM 727 O O . THR A 1 95 ? 9.375 -7.603 -18.294 1.00 64.62 95 THR A O 1
#

pLDDT: mean 76.25, std 9.67, range [57.62, 94.81]

InterPro domains:
  IPR017896 4Fe-4S ferredoxin-type, iron-sulphur binding domain [PF00037] (77-95)
  IPR017896 4Fe-4S ferredoxin-type, iron-sulphur binding domain [PS51379] (74-95)
  IPR017900 4Fe-4S ferredoxin, iron-sulphur binding, conserved site [PS00198] (83-94)

Foldseek 3Di:
DFKKKKFDFCVQDPDPVSVVVVVVVVVVLVWDKDFPDWDADPGGIITIIDTDPVCVVVVCVVQVVVVMDMDGPDQDDDPPVPDPPPCPCVVRYDD